Protein AF-A0A4Y7TTM7-F1 (afdb_monomer_lite)

pLDDT: mean 77.11, std 17.62, range [35.81, 95.44]

Secondary structure (DSSP, 8-state):
--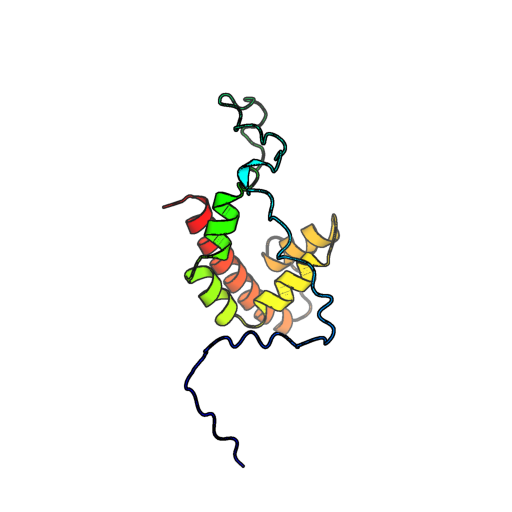---------------------------PPPGGG--PPP-PPPPSS--GGGGSSPPPPPHHHHHHHHT-HHHHHHHHH-TTHHHHHHHHHH--THHHHHHHHHHTT-SPP----HHHHHHHHHHHHHHHHHHHHHHHHHTT-

Foldseek 3Di:
DDDDDPDDDPDPPPPDDPPDDDDPDDDPPDDPPVVDPDPDDDDDDPDDDPVCPPPDDDADPVLVVLLVPDPQLVVLCVVDVCQVVLVVVLVVDDDPVSVVSVCQLLVVDPDDDDDPVVVVVSVVSNVSVVSNVVSSVCSRVPD

Radius of gyration: 23.9 Å; chains: 1; bounding box: 43×54×62 Å

Organism: Coprinellus micaceus (NCBI:txid71717)

Sequence (143 aa):
MSIALDRSRWKIRVCFTPSSLCHNSDPPVLRPLTSLKWPYVPEESAYPDPLKRDDPKVLQLRQYEAIASSPAIRRILSAHKNLPDLLTSIDGLRGRDREEALQKALGVTPEDVSDLRARKELDEDTKALRELAEAIESRREGR

Structure (mmCIF, N/CA/C/O backbone):
data_AF-A0A4Y7TTM7-F1
#
_entry.id   AF-A0A4Y7TTM7-F1
#
loop_
_atom_site.group_PDB
_atom_site.id
_atom_site.type_symbol
_atom_site.label_atom_id
_atom_site.label_alt_id
_atom_site.label_comp_id
_atom_site.label_asym_id
_atom_site.label_entity_id
_atom_site.label_seq_id
_atom_site.pdbx_PDB_ins_code
_atom_site.Cartn_x
_atom_site.Cartn_y
_atom_site.Cartn_z
_atom_site.occupancy
_atom_site.B_iso_or_equiv
_atom_site.auth_seq_id
_atom_site.auth_comp_id
_atom_site.auth_asym_id
_atom_site.auth_atom_id
_atom_site.pdbx_PDB_model_num
ATOM 1 N N . MET A 1 1 ? -18.022 -31.333 15.148 1.00 36.59 1 MET A N 1
ATOM 2 C CA . MET A 1 1 ? -17.166 -32.522 15.357 1.00 36.59 1 MET A CA 1
ATOM 3 C C . MET A 1 1 ? -17.109 -33.255 14.024 1.00 36.59 1 MET A C 1
ATOM 5 O O . MET A 1 1 ? -18.165 -33.639 13.562 1.00 36.59 1 MET A O 1
ATOM 9 N N . SER A 1 2 ? -16.028 -33.403 13.268 1.00 37.25 2 SER A N 1
ATOM 10 C CA . SER A 1 2 ? -14.618 -33.036 13.389 1.00 37.25 2 SER A CA 1
ATOM 11 C C . SER A 1 2 ? -14.071 -33.013 11.953 1.00 37.25 2 SER A C 1
ATOM 13 O O . SER A 1 2 ? -14.406 -33.899 11.173 1.00 37.25 2 SER A O 1
ATOM 15 N N . ILE A 1 3 ? -13.263 -32.016 11.589 1.00 36.75 3 ILE A N 1
ATOM 16 C CA . ILE A 1 3 ? -12.540 -31.998 10.309 1.00 36.75 3 ILE A CA 1
ATOM 17 C C . ILE A 1 3 ? -11.102 -32.393 10.627 1.00 36.75 3 ILE A C 1
ATOM 19 O O . ILE A 1 3 ? -10.411 -31.691 11.364 1.00 36.75 3 ILE A O 1
ATOM 23 N N . ALA A 1 4 ? -10.671 -33.540 10.110 1.00 39.94 4 ALA A N 1
ATOM 24 C CA . ALA A 1 4 ? -9.277 -33.945 10.146 1.00 39.94 4 ALA A CA 1
ATOM 25 C C . ALA A 1 4 ? -8.509 -33.131 9.094 1.00 39.94 4 ALA A C 1
ATOM 27 O O . ALA A 1 4 ? -8.747 -33.276 7.896 1.00 39.94 4 ALA A O 1
ATOM 28 N N . LEU A 1 5 ? -7.604 -32.256 9.541 1.00 39.25 5 LEU A N 1
ATOM 29 C CA . LEU A 1 5 ? -6.590 -31.671 8.668 1.00 39.25 5 LEU A CA 1
ATOM 30 C C . LEU A 1 5 ? -5.499 -32.720 8.439 1.00 39.25 5 LEU A C 1
ATOM 32 O O . LEU A 1 5 ? -4.641 -32.912 9.302 1.00 39.25 5 LEU A O 1
ATOM 36 N N . ASP A 1 6 ? -5.507 -33.359 7.271 1.00 42.78 6 ASP A N 1
ATOM 37 C CA . ASP A 1 6 ? -4.281 -33.954 6.746 1.00 42.78 6 ASP A CA 1
ATOM 38 C C . ASP A 1 6 ? -3.393 -32.835 6.191 1.00 42.78 6 ASP A C 1
ATOM 40 O O . ASP A 1 6 ? -3.805 -31.992 5.390 1.00 42.78 6 ASP A O 1
ATOM 44 N N . ARG A 1 7 ? -2.172 -32.793 6.713 1.00 53.56 7 ARG A N 1
ATOM 45 C CA . ARG A 1 7 ? -1.254 -31.655 6.681 1.00 53.56 7 ARG A CA 1
ATOM 46 C C . ARG A 1 7 ? -0.047 -31.927 5.792 1.00 53.56 7 ARG A C 1
ATOM 48 O O . ARG A 1 7 ? 1.041 -31.415 6.040 1.00 53.56 7 ARG A O 1
ATOM 55 N N . SER A 1 8 ? -0.235 -32.729 4.753 1.00 51.12 8 SER A N 1
ATOM 56 C CA . SER A 1 8 ? 0.863 -33.204 3.925 1.00 51.12 8 SER A CA 1
ATOM 57 C C . SER A 1 8 ? 0.574 -32.972 2.451 1.00 51.12 8 SER A C 1
ATOM 59 O O . SER A 1 8 ? -0.413 -33.467 1.920 1.00 51.12 8 SER A O 1
ATOM 61 N N . ARG A 1 9 ? 1.530 -32.306 1.785 1.00 51.09 9 ARG A N 1
ATOM 62 C CA . ARG A 1 9 ? 1.717 -32.234 0.323 1.00 51.09 9 ARG A CA 1
ATOM 63 C C . ARG A 1 9 ? 1.117 -30.999 -0.363 1.00 51.09 9 ARG A C 1
ATOM 65 O O . ARG A 1 9 ? 0.219 -31.086 -1.193 1.00 51.09 9 ARG A O 1
ATOM 72 N N . TRP A 1 10 ? 1.760 -29.849 -0.155 1.00 44.53 10 TRP A N 1
ATOM 73 C CA . TRP A 1 10 ? 1.741 -28.759 -1.136 1.00 44.53 10 TRP A CA 1
ATOM 74 C C . TRP A 1 10 ? 2.552 -29.165 -2.374 1.00 44.53 10 TRP A C 1
ATOM 76 O O . TRP A 1 10 ? 3.712 -28.803 -2.540 1.00 44.53 10 TRP A O 1
ATOM 86 N N . LYS A 1 11 ? 1.946 -29.968 -3.249 1.00 42.72 11 LYS A N 1
ATOM 87 C CA . LYS A 1 11 ? 2.323 -29.991 -4.663 1.00 42.72 11 LYS A CA 1
ATOM 88 C C . LYS A 1 11 ? 1.319 -29.106 -5.375 1.00 42.72 11 LYS A C 1
ATOM 90 O O . LYS A 1 11 ? 0.146 -29.456 -5.454 1.00 42.72 11 LYS A O 1
ATOM 95 N N . ILE A 1 12 ? 1.792 -27.972 -5.876 1.00 45.03 12 ILE A N 1
ATOM 96 C CA . ILE A 1 12 ? 1.053 -27.144 -6.824 1.00 45.03 12 ILE A CA 1
ATOM 97 C C . ILE A 1 12 ? 0.779 -28.036 -8.042 1.00 45.03 12 ILE A C 1
ATOM 99 O O . ILE A 1 12 ? 1.663 -28.275 -8.862 1.00 45.03 12 ILE A O 1
ATOM 103 N N . ARG A 1 13 ? -0.422 -28.617 -8.123 1.00 41.66 13 ARG A N 1
ATOM 104 C CA . ARG A 1 13 ? -0.940 -29.164 -9.376 1.00 41.66 13 ARG A CA 1
ATOM 105 C C . ARG A 1 13 ? -1.527 -27.991 -10.131 1.00 41.66 13 ARG A C 1
ATOM 107 O O . ARG A 1 13 ? -2.593 -27.496 -9.784 1.00 41.66 13 ARG A O 1
ATOM 114 N N . VAL A 1 14 ? -0.822 -27.564 -11.168 1.00 50.91 14 VAL A N 1
ATOM 115 C CA . VAL A 1 14 ? -1.436 -26.790 -12.240 1.00 50.91 14 VAL A CA 1
ATOM 116 C C . VAL A 1 14 ? -2.367 -27.754 -12.973 1.00 50.91 14 VAL A C 1
ATOM 118 O O . VAL A 1 14 ? -1.922 -28.591 -13.754 1.00 50.91 14 VAL A O 1
ATOM 121 N N . CYS A 1 15 ? -3.657 -27.708 -12.652 1.00 39.03 15 CYS A N 1
ATOM 122 C CA . CYS A 1 15 ? -4.684 -28.389 -13.428 1.00 39.03 15 CYS A CA 1
ATOM 123 C C . CYS A 1 15 ? -4.960 -27.531 -14.667 1.00 39.03 15 CYS A C 1
ATOM 125 O O . CYS A 1 15 ? -5.759 -26.602 -14.616 1.00 39.03 15 CYS A O 1
ATOM 127 N N . PHE A 1 16 ? -4.251 -27.809 -15.759 1.00 39.53 16 PHE A N 1
ATOM 128 C CA . PHE A 1 16 ? -4.571 -27.257 -17.071 1.00 39.53 16 PHE A CA 1
ATOM 129 C C . PHE A 1 16 ? -5.789 -28.014 -17.613 1.00 39.53 16 PHE A C 1
ATOM 131 O O . PHE A 1 16 ? -5.745 -29.235 -17.774 1.00 39.53 16 PHE A O 1
ATOM 138 N N . THR A 1 17 ? -6.903 -27.318 -17.822 1.00 50.81 17 THR A N 1
ATOM 139 C CA . THR A 1 17 ? -8.097 -27.895 -18.444 1.00 50.81 17 THR A CA 1
ATOM 140 C C . THR A 1 17 ? -7.795 -28.243 -19.907 1.00 50.81 17 THR A C 1
ATOM 142 O O . THR A 1 17 ? -7.257 -27.404 -20.631 1.00 50.81 17 THR A O 1
ATOM 145 N N . PRO A 1 18 ? -8.133 -29.452 -20.393 1.00 45.84 18 PRO A N 1
ATOM 146 C CA . PRO A 1 18 ? -8.015 -29.759 -21.806 1.00 45.84 18 PRO A CA 1
ATOM 147 C C . PRO A 1 18 ? -9.248 -29.193 -22.514 1.00 45.84 18 PRO A C 1
ATOM 149 O O . PRO A 1 18 ? -10.293 -29.838 -22.568 1.00 45.84 18 PRO A O 1
ATOM 152 N N . SER A 1 19 ? -9.143 -27.972 -23.042 1.00 45.66 19 SER A N 1
ATOM 153 C CA . SER A 1 19 ? -10.092 -27.522 -24.060 1.00 45.66 19 SER A CA 1
ATOM 154 C C . SER A 1 19 ? -9.740 -28.235 -25.363 1.00 45.66 19 SER A C 1
ATOM 156 O O . SER A 1 19 ? -8.731 -27.963 -26.010 1.00 45.66 19 SER A O 1
ATOM 158 N N . SER A 1 20 ? -10.560 -29.229 -25.668 1.00 52.59 20 SER A N 1
ATOM 159 C CA . SER A 1 20 ? -10.581 -30.034 -26.878 1.00 52.59 20 SER A CA 1
ATOM 160 C C . SER A 1 20 ? -10.718 -29.181 -28.142 1.00 52.59 20 SER A C 1
ATOM 162 O O . SER A 1 20 ? -11.752 -28.541 -28.319 1.00 52.59 20 SER A O 1
ATOM 164 N N . LEU A 1 21 ? -9.705 -29.225 -29.017 1.00 45.69 21 LEU A N 1
ATOM 165 C CA . LEU A 1 21 ? -9.788 -29.375 -30.484 1.00 45.69 21 LEU A CA 1
ATOM 166 C C . LEU A 1 21 ? -8.414 -29.068 -31.096 1.00 45.69 21 LEU A C 1
ATOM 168 O O . LEU A 1 21 ? -8.067 -27.928 -31.394 1.00 45.69 21 LEU A O 1
ATOM 172 N N . CYS A 1 22 ? -7.619 -30.119 -31.272 1.00 35.81 22 CYS A N 1
ATOM 173 C CA . CYS A 1 22 ? -6.347 -30.074 -31.975 1.00 35.81 22 CYS A CA 1
ATOM 174 C C . CYS A 1 22 ? -6.637 -30.060 -33.483 1.00 35.81 22 CYS A C 1
ATOM 176 O O . CYS A 1 22 ? -6.923 -31.099 -34.077 1.00 35.81 22 CYS A O 1
ATOM 178 N N . HIS A 1 23 ? -6.571 -28.888 -34.110 1.00 47.41 23 HIS A N 1
ATOM 179 C CA . HIS A 1 23 ? -6.219 -28.819 -35.524 1.00 47.41 23 HIS A CA 1
ATOM 180 C C . HIS A 1 23 ? -4.756 -29.277 -35.623 1.00 47.41 23 HIS A C 1
ATOM 182 O O . HIS A 1 23 ? -3.917 -28.771 -34.879 1.00 47.41 23 HIS A O 1
ATOM 188 N N . ASN A 1 24 ? -4.454 -30.267 -36.467 1.00 52.28 24 ASN A N 1
ATOM 189 C CA . ASN A 1 24 ? -3.076 -30.634 -36.797 1.00 52.28 24 ASN A CA 1
ATOM 190 C C . ASN A 1 24 ? -2.412 -29.445 -37.506 1.00 52.28 24 ASN A C 1
ATOM 192 O O . ASN A 1 24 ? -2.434 -29.350 -38.728 1.00 52.28 24 ASN A O 1
ATOM 196 N N . SER A 1 25 ? -1.855 -28.524 -36.732 1.00 56.22 25 SER A N 1
ATOM 197 C CA . SER A 1 25 ? -0.851 -27.573 -37.184 1.00 56.22 25 SER A CA 1
ATOM 198 C C . SER A 1 25 ? 0.432 -27.909 -36.444 1.00 56.22 25 SER A C 1
ATOM 200 O O . SER A 1 25 ? 0.405 -28.020 -35.215 1.00 56.22 25 SER A O 1
ATOM 202 N N . ASP A 1 26 ? 1.524 -28.082 -37.185 1.00 64.31 26 ASP A N 1
ATOM 203 C CA . ASP A 1 26 ? 2.883 -28.210 -36.655 1.00 64.31 26 ASP A CA 1
ATOM 204 C C . ASP A 1 26 ? 3.123 -27.238 -35.483 1.00 64.31 26 ASP A C 1
ATOM 206 O O . ASP A 1 26 ? 2.540 -26.144 -35.478 1.00 64.31 26 ASP A O 1
ATOM 210 N N . PRO A 1 27 ? 3.947 -27.601 -34.473 1.00 69.62 27 PRO A N 1
ATOM 211 C CA . PRO A 1 27 ? 4.180 -26.732 -33.327 1.00 69.62 27 PRO A CA 1
ATOM 212 C C . PRO A 1 27 ? 4.585 -25.346 -33.841 1.00 69.62 27 PRO A C 1
ATOM 214 O O . PRO A 1 27 ? 5.526 -25.259 -34.637 1.00 69.62 27 PRO A O 1
ATOM 217 N N . PRO A 1 28 ? 3.880 -24.266 -33.447 1.00 72.0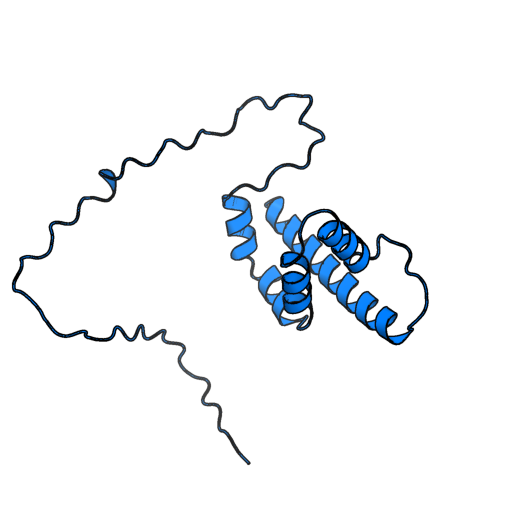6 28 PRO A N 1
ATOM 218 C CA . PRO A 1 28 ? 4.187 -22.941 -33.954 1.00 72.06 28 PRO A CA 1
ATOM 219 C C . PRO A 1 28 ? 5.656 -22.665 -33.659 1.00 72.06 28 PRO A C 1
ATOM 221 O O . PRO A 1 28 ? 6.082 -22.776 -32.508 1.00 72.06 28 PRO A O 1
ATOM 224 N N . VAL A 1 29 ? 6.434 -22.360 -34.702 1.00 78.50 29 VAL A N 1
ATOM 225 C CA . VAL A 1 29 ? 7.860 -22.048 -34.578 1.00 78.50 29 VAL A CA 1
ATOM 226 C C . VAL A 1 29 ? 7.976 -20.858 -33.631 1.00 78.50 29 VAL A C 1
ATOM 228 O O . VAL A 1 29 ? 7.692 -19.715 -33.995 1.00 78.50 29 VAL A O 1
ATOM 231 N N . LEU A 1 30 ? 8.315 -21.144 -32.374 1.00 79.81 30 LEU A N 1
ATOM 232 C CA . LEU A 1 30 ? 8.410 -20.128 -31.342 1.00 79.81 30 LEU A CA 1
ATOM 233 C C . LEU A 1 30 ? 9.560 -19.209 -31.720 1.00 79.81 30 LEU A C 1
ATOM 235 O O . LEU A 1 30 ? 10.687 -19.651 -31.951 1.00 79.81 30 LEU A O 1
ATOM 239 N N . ARG A 1 31 ? 9.272 -17.911 -31.794 1.00 80.38 31 ARG A N 1
ATOM 240 C CA . ARG A 1 31 ? 10.332 -16.935 -32.004 1.00 80.38 31 ARG A CA 1
ATOM 241 C C . ARG A 1 31 ? 11.299 -17.012 -30.822 1.00 80.38 31 ARG A C 1
ATOM 243 O O . ARG A 1 31 ? 10.839 -17.059 -29.677 1.00 80.38 31 ARG A O 1
ATOM 250 N N . PRO A 1 32 ? 12.618 -17.002 -31.068 1.00 84.44 32 PRO A N 1
ATOM 251 C CA . PRO A 1 32 ? 13.576 -16.973 -29.979 1.00 84.44 32 PRO A CA 1
ATOM 252 C C . PRO A 1 32 ? 13.333 -15.718 -29.135 1.00 84.44 32 PRO A C 1
ATOM 254 O O . PRO A 1 32 ? 12.994 -14.653 -29.668 1.00 84.44 32 PRO A O 1
ATOM 257 N N . LEU A 1 33 ? 13.523 -15.842 -27.817 1.00 71.50 33 LEU A N 1
ATOM 258 C CA . LEU A 1 33 ? 13.348 -14.743 -26.858 1.00 71.50 33 LEU A CA 1
ATOM 259 C C . LEU A 1 33 ? 14.210 -13.517 -27.210 1.00 71.50 33 LEU A C 1
ATOM 261 O O . LEU A 1 33 ? 13.860 -12.396 -26.865 1.00 71.50 33 LEU A O 1
ATOM 265 N N . THR A 1 34 ? 15.295 -13.717 -27.961 1.00 74.19 34 THR A N 1
ATOM 266 C CA . THR A 1 34 ? 16.182 -12.668 -28.484 1.00 74.19 34 THR A CA 1
ATOM 267 C C . THR A 1 34 ? 15.572 -11.826 -29.610 1.00 74.19 34 THR A C 1
ATOM 269 O O . THR A 1 34 ? 16.089 -10.752 -29.899 1.00 74.19 34 THR A O 1
ATOM 272 N N . SER A 1 35 ? 14.479 -12.264 -30.250 1.00 78.25 35 SER A N 1
ATOM 273 C CA . SER A 1 35 ? 13.775 -11.456 -31.265 1.00 78.25 35 SER A CA 1
ATOM 274 C C . SER A 1 35 ? 12.839 -10.402 -30.663 1.00 78.25 35 SER A C 1
ATOM 276 O O . SER A 1 35 ? 12.300 -9.561 -31.388 1.00 78.25 35 SER A O 1
ATOM 278 N N . LEU A 1 36 ? 12.628 -10.436 -29.343 1.00 78.00 36 LEU A N 1
ATOM 279 C CA . LEU A 1 36 ? 11.893 -9.396 -28.637 1.00 78.00 36 LEU A CA 1
ATOM 280 C C . LEU A 1 36 ? 12.755 -8.131 -28.601 1.00 78.00 36 LEU A C 1
ATOM 282 O O . LEU A 1 36 ? 13.726 -8.040 -27.852 1.00 78.00 36 LEU A O 1
ATOM 286 N N . LYS A 1 37 ? 12.381 -7.141 -29.419 1.00 75.69 37 LYS A N 1
ATOM 287 C CA . LYS A 1 37 ? 12.860 -5.761 -29.291 1.00 75.69 37 LYS A CA 1
ATOM 288 C C . LYS A 1 37 ? 12.266 -5.168 -28.020 1.00 75.69 37 LYS A C 1
ATOM 290 O O . LYS A 1 37 ? 11.213 -4.535 -28.058 1.00 75.69 37 LYS A O 1
ATOM 295 N N . TRP A 1 38 ? 12.923 -5.412 -26.895 1.00 78.38 38 TRP A N 1
ATOM 296 C CA . TRP A 1 38 ? 12.613 -4.687 -25.676 1.00 78.38 38 TRP A CA 1
ATOM 297 C C . TRP A 1 38 ? 13.017 -3.223 -25.869 1.00 78.38 38 TRP A C 1
ATOM 299 O O . TRP A 1 38 ? 14.102 -2.963 -26.400 1.00 78.38 38 TRP A O 1
ATOM 309 N N . PRO A 1 39 ? 12.154 -2.261 -25.503 1.00 81.38 39 PRO A N 1
ATOM 310 C CA . PRO A 1 39 ? 12.558 -0.867 -25.482 1.00 81.38 39 PRO A CA 1
ATOM 311 C C . PRO A 1 39 ? 13.762 -0.735 -24.550 1.00 81.38 39 PRO A C 1
ATOM 313 O O . PRO A 1 39 ? 13.793 -1.331 -23.473 1.00 81.38 39 PRO A O 1
ATOM 316 N N . TYR A 1 40 ? 14.767 0.014 -24.996 1.00 78.38 40 TYR A N 1
ATOM 317 C CA . TYR A 1 40 ? 15.935 0.309 -24.183 1.00 78.38 40 TYR A CA 1
ATOM 318 C C . TYR A 1 40 ? 15.481 0.955 -22.870 1.00 78.38 40 TYR A C 1
ATOM 320 O O . TYR A 1 40 ? 14.796 1.978 -22.888 1.00 78.38 40 TYR A O 1
ATOM 328 N N . VAL A 1 41 ? 15.846 0.336 -21.749 1.00 75.50 41 VAL A N 1
ATOM 329 C CA . VAL A 1 41 ? 15.660 0.911 -20.418 1.00 75.50 41 VAL A CA 1
ATOM 330 C C . VAL A 1 41 ? 16.934 1.695 -20.116 1.00 75.50 41 VAL A C 1
ATOM 332 O O . VAL A 1 41 ? 17.993 1.072 -20.034 1.00 75.50 41 VAL A O 1
ATOM 335 N N . PRO A 1 42 ? 16.872 3.033 -20.000 1.00 78.56 42 PRO A N 1
ATOM 336 C CA . PRO A 1 42 ? 18.048 3.830 -19.697 1.00 78.56 42 PRO A CA 1
ATOM 337 C C . PRO A 1 42 ? 18.699 3.382 -18.394 1.00 78.56 42 PRO A C 1
ATOM 339 O O . PRO A 1 42 ? 18.021 3.192 -17.383 1.00 78.56 42 PRO A O 1
ATOM 342 N N . GLU A 1 43 ? 20.020 3.241 -18.427 1.00 72.12 43 GLU A N 1
ATOM 343 C CA . GLU A 1 43 ? 20.816 3.125 -17.212 1.00 72.12 43 GLU A CA 1
ATOM 344 C C . GLU A 1 43 ? 20.714 4.426 -16.400 1.00 72.12 43 GLU A C 1
ATOM 346 O O . GLU A 1 43 ? 20.536 5.516 -16.956 1.00 72.12 43 GLU A O 1
ATOM 351 N N . GLU A 1 44 ? 20.779 4.317 -15.073 1.00 70.88 44 GLU A N 1
ATOM 352 C CA . GLU A 1 44 ? 20.655 5.475 -14.184 1.00 70.88 44 GLU A CA 1
ATOM 353 C C . GLU A 1 44 ? 21.772 6.494 -14.448 1.00 70.88 44 GLU A C 1
ATOM 355 O O . GLU A 1 44 ? 22.931 6.136 -14.660 1.00 70.88 44 GLU A O 1
ATOM 360 N N . SER A 1 45 ? 21.435 7.787 -14.429 1.00 65.81 45 SER A N 1
ATOM 361 C CA . SER A 1 45 ? 22.406 8.854 -14.671 1.00 65.81 45 SER A CA 1
ATOM 362 C C . SER A 1 45 ? 23.522 8.815 -13.625 1.00 65.81 45 SER A C 1
ATOM 364 O O . SER A 1 45 ? 23.258 8.988 -12.435 1.00 65.81 45 SER A O 1
ATOM 366 N N . ALA A 1 46 ? 24.771 8.674 -14.072 1.00 73.62 46 ALA A N 1
ATOM 367 C CA . ALA A 1 46 ? 25.944 8.644 -13.194 1.00 73.62 46 ALA A CA 1
ATOM 368 C C . ALA A 1 46 ? 26.152 9.946 -12.389 1.00 73.62 46 ALA A C 1
ATOM 370 O O . ALA A 1 46 ? 26.830 9.936 -11.366 1.00 73.62 46 ALA A O 1
ATOM 371 N N . TYR A 1 47 ? 25.552 11.055 -12.836 1.00 75.81 47 TYR A N 1
ATOM 372 C CA . TYR A 1 47 ? 25.547 12.340 -12.142 1.00 75.81 47 TYR A CA 1
ATOM 373 C C . TYR A 1 47 ? 24.107 12.785 -11.864 1.00 75.81 47 TYR A C 1
ATOM 375 O O . TYR A 1 47 ? 23.452 13.312 -12.766 1.00 75.81 47 TYR A O 1
ATOM 383 N N . PRO A 1 48 ? 23.589 12.567 -10.643 1.00 75.31 48 PRO A N 1
ATOM 384 C CA . PRO A 1 48 ? 22.309 13.131 -10.249 1.00 75.31 48 PRO A CA 1
ATOM 385 C C . PRO A 1 48 ? 22.425 14.653 -10.099 1.00 75.31 48 PRO A C 1
ATOM 387 O O . PRO A 1 48 ? 23.442 15.178 -9.644 1.00 75.31 48 PRO A O 1
ATOM 390 N N . ASP A 1 49 ? 21.359 15.351 -10.477 1.00 80.19 49 ASP A N 1
ATOM 391 C CA . ASP A 1 49 ? 21.206 16.795 -10.296 1.00 80.19 49 ASP A CA 1
ATOM 392 C C . ASP A 1 49 ? 21.341 17.158 -8.800 1.00 80.19 49 ASP A C 1
ATOM 394 O O . ASP A 1 49 ? 20.623 16.576 -7.978 1.00 80.19 49 ASP A O 1
ATOM 398 N N . PRO A 1 50 ? 22.244 18.082 -8.410 1.00 81.69 50 PRO A N 1
ATOM 399 C CA . PRO A 1 50 ? 22.467 18.429 -7.008 1.00 81.69 50 PRO A CA 1
ATOM 400 C C . PRO A 1 50 ? 21.214 18.958 -6.303 1.00 81.69 50 PRO A C 1
ATOM 402 O O . PRO A 1 50 ? 21.118 18.797 -5.090 1.00 81.69 50 PRO A O 1
ATOM 405 N N . LEU A 1 51 ? 20.260 19.543 -7.036 1.00 80.50 51 LEU A N 1
ATOM 406 C CA . LEU A 1 51 ? 19.009 20.040 -6.461 1.00 80.50 51 LEU A CA 1
ATOM 407 C C . LEU A 1 51 ? 18.051 18.905 -6.064 1.00 80.50 51 LEU A C 1
ATOM 409 O O . LEU A 1 51 ? 17.250 19.066 -5.153 1.00 80.50 51 LEU A O 1
ATOM 413 N N . LYS A 1 52 ? 18.171 17.734 -6.699 1.00 77.19 52 LYS A N 1
ATOM 414 C CA . LYS A 1 52 ? 17.321 16.557 -6.447 1.00 77.19 52 LYS A CA 1
ATOM 415 C C . LYS A 1 52 ? 17.857 15.650 -5.341 1.00 77.19 52 LYS A C 1
ATOM 417 O O . LYS A 1 52 ? 17.411 14.516 -5.195 1.00 77.19 52 LYS A O 1
ATOM 422 N N . ARG A 1 53 ? 18.866 16.110 -4.598 1.00 76.50 53 ARG A N 1
ATOM 423 C CA . ARG A 1 53 ? 19.471 15.350 -3.496 1.00 76.50 53 ARG A CA 1
ATOM 424 C C . ARG A 1 53 ? 18.538 15.203 -2.301 1.00 76.50 53 ARG A C 1
ATOM 426 O O . ARG A 1 53 ? 18.595 14.170 -1.643 1.00 76.50 53 ARG A O 1
ATOM 433 N N . ASP A 1 54 ? 17.715 16.217 -2.050 1.00 77.19 54 ASP A N 1
ATOM 434 C CA . ASP A 1 54 ? 16.813 16.261 -0.896 1.00 77.19 54 ASP A CA 1
ATOM 435 C C . ASP A 1 54 ? 15.447 15.612 -1.186 1.00 77.19 54 ASP A C 1
ATOM 437 O O . ASP A 1 54 ? 14.675 15.351 -0.263 1.00 77.19 54 ASP A O 1
ATOM 441 N N . ASP A 1 55 ? 15.152 15.310 -2.456 1.00 81.75 55 ASP A N 1
ATOM 442 C CA . ASP A 1 55 ? 13.930 14.612 -2.843 1.00 81.75 55 ASP A CA 1
ATOM 443 C C . ASP A 1 55 ? 13.973 13.141 -2.385 1.00 81.75 55 ASP A C 1
ATOM 445 O O . ASP A 1 55 ? 15.015 12.478 -2.478 1.00 81.75 55 ASP A O 1
ATOM 449 N N . PRO A 1 56 ? 12.841 12.567 -1.940 1.00 80.31 56 PRO A N 1
ATOM 450 C CA . PRO A 1 56 ? 12.781 11.152 -1.604 1.00 80.31 56 PRO A CA 1
ATOM 451 C C . PRO A 1 56 ? 13.134 10.298 -2.831 1.00 80.31 56 PRO A C 1
ATOM 453 O O . PRO A 1 56 ? 12.478 10.362 -3.875 1.00 80.31 56 PRO A O 1
ATOM 456 N N . LYS A 1 57 ? 14.178 9.470 -2.707 1.00 81.69 57 LYS A N 1
ATOM 457 C CA . LYS A 1 57 ? 14.648 8.614 -3.803 1.00 81.69 57 LYS A CA 1
ATOM 458 C C . LYS A 1 57 ? 13.579 7.583 -4.178 1.00 81.69 57 LYS A C 1
ATOM 460 O O . LYS A 1 57 ? 13.111 6.823 -3.331 1.00 81.69 57 LYS A O 1
ATOM 465 N N . VAL A 1 58 ? 13.250 7.514 -5.468 1.00 85.44 58 VAL A N 1
ATOM 466 C CA . VAL A 1 58 ? 12.332 6.502 -6.008 1.00 85.44 58 VAL A CA 1
ATOM 467 C C . VAL A 1 58 ? 12.926 5.104 -5.817 1.00 85.44 58 VAL A C 1
ATOM 469 O O . VAL A 1 58 ? 14.117 4.884 -6.053 1.00 85.44 58 VAL A O 1
ATOM 472 N N . LEU A 1 59 ? 12.093 4.152 -5.393 1.00 86.00 59 LEU A N 1
ATOM 473 C CA . LEU A 1 59 ? 12.494 2.759 -5.219 1.00 86.00 59 LEU A CA 1
ATOM 474 C C . LEU A 1 59 ? 12.837 2.113 -6.570 1.00 86.00 59 LEU A C 1
ATOM 476 O O . LEU A 1 59 ? 12.071 2.183 -7.531 1.00 8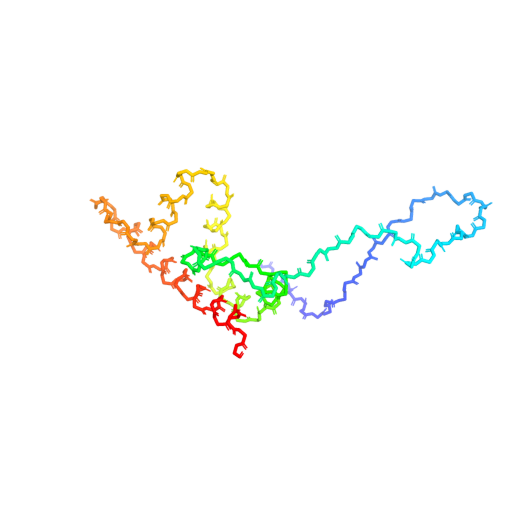6.00 59 LEU A O 1
ATOM 480 N N . GLN A 1 60 ? 13.985 1.443 -6.629 1.00 87.25 60 GLN A N 1
ATOM 481 C CA . GLN A 1 60 ? 14.421 0.670 -7.790 1.00 87.25 60 GLN A CA 1
ATOM 482 C C . GLN A 1 60 ? 13.709 -0.688 -7.846 1.00 87.25 60 GLN A C 1
ATOM 484 O O . GLN A 1 60 ? 13.352 -1.264 -6.818 1.00 87.25 60 GLN A O 1
ATOM 489 N N . LEU A 1 61 ? 13.590 -1.275 -9.043 1.00 87.69 61 LEU A N 1
ATOM 490 C CA . LEU A 1 61 ? 12.960 -2.591 -9.234 1.00 87.69 61 LEU A CA 1
ATOM 491 C C . LEU A 1 61 ? 13.601 -3.683 -8.360 1.00 87.69 61 LEU A C 1
ATOM 493 O O . LEU A 1 61 ? 12.896 -4.445 -7.705 1.00 87.69 61 LEU A O 1
ATOM 497 N N . ARG A 1 62 ? 14.936 -3.691 -8.254 1.00 87.94 62 ARG A N 1
ATOM 498 C CA . ARG A 1 62 ? 15.669 -4.624 -7.379 1.00 87.94 62 ARG A CA 1
ATOM 499 C C . ARG A 1 62 ? 15.277 -4.483 -5.906 1.00 87.94 62 ARG A C 1
ATOM 501 O O . ARG A 1 62 ? 15.233 -5.475 -5.186 1.00 87.94 62 ARG A O 1
ATOM 508 N N . GLN A 1 63 ? 14.982 -3.263 -5.453 1.00 89.56 63 GLN A N 1
ATOM 509 C CA . GLN A 1 63 ? 14.545 -3.007 -4.079 1.00 89.56 63 GLN A CA 1
ATOM 510 C C . GLN A 1 63 ? 13.117 -3.517 -3.861 1.00 89.56 63 GLN A C 1
ATOM 512 O O . GLN A 1 63 ? 12.853 -4.153 -2.844 1.00 89.56 63 GLN A O 1
ATOM 517 N N . TYR A 1 64 ? 12.217 -3.338 -4.833 1.00 91.69 64 TYR A N 1
ATOM 518 C CA . TYR A 1 64 ? 10.881 -3.940 -4.782 1.00 91.69 64 TYR A CA 1
ATOM 519 C C . TYR A 1 64 ? 10.933 -5.469 -4.714 1.00 91.69 64 TYR A C 1
ATOM 521 O O . TYR A 1 64 ? 10.253 -6.064 -3.879 1.00 91.69 64 TYR A O 1
ATOM 529 N N . GLU A 1 65 ? 11.767 -6.111 -5.536 1.00 91.62 65 GLU A N 1
ATOM 530 C CA . GLU A 1 65 ? 11.971 -7.565 -5.491 1.00 91.62 65 GLU A CA 1
ATOM 531 C C . GLU A 1 65 ? 12.499 -8.010 -4.126 1.00 91.62 65 GLU A C 1
ATOM 533 O O . GLU A 1 65 ? 11.979 -8.950 -3.522 1.00 91.62 65 GLU A O 1
ATOM 538 N N . ALA A 1 66 ? 13.495 -7.288 -3.611 1.00 90.88 66 ALA A N 1
ATOM 539 C CA . ALA A 1 66 ? 14.096 -7.537 -2.314 1.00 90.88 66 ALA A CA 1
ATOM 540 C C . ALA A 1 66 ? 13.062 -7.453 -1.177 1.00 90.88 66 ALA A C 1
ATOM 542 O O . ALA A 1 66 ? 13.084 -8.299 -0.278 1.00 90.88 66 ALA A O 1
ATOM 543 N N . ILE A 1 67 ? 12.161 -6.470 -1.225 1.00 91.88 67 ILE A N 1
ATOM 544 C CA . ILE A 1 67 ? 11.050 -6.293 -0.282 1.00 91.88 67 ILE A CA 1
ATOM 545 C C . ILE A 1 67 ? 10.036 -7.440 -0.433 1.00 91.88 67 ILE A C 1
ATOM 547 O O . ILE A 1 67 ? 9.714 -8.111 0.549 1.00 91.88 67 ILE A O 1
ATOM 551 N N . ALA A 1 68 ? 9.594 -7.749 -1.655 1.00 90.69 68 ALA A N 1
ATOM 552 C CA . ALA A 1 68 ? 8.600 -8.793 -1.929 1.00 90.69 68 ALA A CA 1
ATOM 553 C C . ALA A 1 68 ? 9.077 -10.216 -1.559 1.00 90.69 68 ALA A C 1
ATOM 555 O O . ALA A 1 68 ? 8.278 -11.096 -1.198 1.00 90.69 68 ALA A O 1
ATOM 556 N N . SER A 1 69 ? 10.387 -10.463 -1.627 1.00 93.19 69 SER A N 1
ATOM 557 C CA . SER A 1 69 ? 11.002 -11.743 -1.266 1.00 93.19 69 SER A CA 1
ATOM 558 C C . SER A 1 69 ? 11.401 -11.843 0.212 1.00 93.19 69 SER A C 1
ATOM 560 O O . SER A 1 69 ? 11.896 -12.890 0.627 1.00 93.19 69 SER A O 1
ATOM 562 N N . SER A 1 70 ? 11.231 -10.786 1.014 1.00 95.00 70 SER A N 1
ATOM 563 C CA . SER A 1 70 ? 11.729 -10.752 2.392 1.00 95.00 70 SER A CA 1
ATOM 564 C C . SER A 1 70 ? 10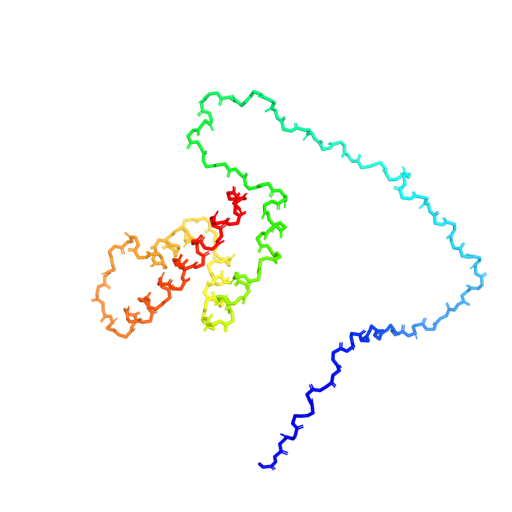.933 -11.683 3.324 1.00 95.00 70 SER A C 1
ATOM 566 O O . SER A 1 70 ? 9.719 -11.509 3.486 1.00 95.00 70 SER A O 1
ATOM 568 N N . PRO A 1 71 ? 11.582 -12.655 3.999 1.00 94.31 71 PRO A N 1
ATOM 569 C CA . PRO A 1 71 ? 10.906 -13.523 4.959 1.00 94.31 71 PRO A CA 1
ATOM 570 C C . PRO A 1 71 ? 10.490 -12.775 6.232 1.00 94.31 71 PRO A C 1
ATOM 572 O O . PRO A 1 71 ? 9.498 -13.154 6.847 1.00 94.31 71 PRO A O 1
ATOM 575 N N . ALA A 1 72 ? 11.213 -11.719 6.622 1.00 93.62 72 ALA A N 1
ATOM 576 C CA . ALA A 1 72 ? 10.871 -10.903 7.788 1.00 93.62 72 ALA A CA 1
ATOM 577 C C . ALA A 1 72 ? 9.532 -10.185 7.577 1.00 93.62 72 ALA A C 1
ATOM 579 O O . ALA A 1 72 ? 8.629 -10.307 8.399 1.00 93.62 72 ALA A O 1
ATOM 580 N N . ILE A 1 73 ? 9.360 -9.555 6.413 1.00 94.12 73 ILE A N 1
ATOM 581 C CA . ILE A 1 73 ? 8.125 -8.850 6.049 1.00 94.12 73 ILE A CA 1
ATOM 582 C C . ILE A 1 73 ? 6.939 -9.822 6.014 1.00 94.12 73 ILE A C 1
ATOM 584 O O . ILE A 1 73 ? 5.891 -9.549 6.593 1.00 94.12 73 ILE A O 1
ATOM 588 N N . ARG A 1 74 ? 7.114 -11.012 5.420 1.00 94.00 74 ARG A N 1
ATOM 589 C CA . ARG A 1 74 ? 6.064 -12.048 5.405 1.00 94.00 74 ARG A CA 1
ATOM 590 C C . ARG A 1 74 ? 5.664 -12.512 6.808 1.00 94.00 74 ARG A C 1
ATOM 592 O O . ARG A 1 74 ? 4.491 -12.797 7.029 1.00 94.00 74 ARG A O 1
ATOM 599 N N . ARG A 1 75 ? 6.613 -12.587 7.750 1.00 94.69 75 ARG A N 1
ATOM 600 C CA . ARG A 1 75 ? 6.331 -12.940 9.152 1.00 94.69 75 ARG A CA 1
ATOM 601 C C . ARG A 1 75 ? 5.515 -11.856 9.847 1.00 94.69 75 ARG A C 1
ATOM 603 O O . ARG A 1 75 ? 4.504 -12.197 10.451 1.00 94.69 75 ARG A O 1
ATOM 610 N N . ILE A 1 76 ? 5.900 -10.589 9.702 1.00 94.38 76 ILE A N 1
ATOM 611 C CA . ILE A 1 76 ? 5.190 -9.439 10.289 1.00 94.38 76 ILE A CA 1
ATOM 612 C C . ILE A 1 76 ? 3.737 -9.404 9.796 1.00 94.38 76 ILE A C 1
ATOM 614 O O . ILE A 1 76 ? 2.812 -9.378 10.603 1.00 94.38 76 ILE A O 1
ATOM 618 N N . LEU A 1 77 ? 3.522 -9.537 8.481 1.00 92.94 77 LEU A N 1
ATOM 619 C CA . LEU A 1 77 ? 2.175 -9.586 7.892 1.00 92.94 77 LEU A CA 1
ATOM 620 C C . LEU A 1 77 ? 1.341 -10.781 8.384 1.00 92.94 77 LEU A C 1
ATOM 622 O O . LEU A 1 77 ? 0.121 -10.696 8.450 1.00 92.94 77 LEU A O 1
ATOM 626 N N . SER A 1 78 ? 1.981 -11.905 8.723 1.00 93.38 78 SER A N 1
ATOM 627 C CA . SER A 1 78 ? 1.282 -13.069 9.286 1.00 93.38 78 SER A CA 1
ATOM 628 C C . SER A 1 78 ? 0.995 -12.951 10.788 1.00 93.38 78 SER A C 1
ATOM 630 O O . SER A 1 78 ? 0.052 -13.577 11.273 1.00 93.38 78 SER A O 1
ATOM 632 N N . ALA A 1 79 ? 1.803 -12.176 11.518 1.00 93.75 79 ALA A N 1
ATOM 633 C CA . ALA A 1 79 ? 1.643 -11.936 12.949 1.00 93.75 79 ALA A CA 1
ATOM 634 C C . ALA A 1 79 ? 0.513 -10.932 13.219 1.00 93.75 79 ALA A C 1
ATOM 636 O O . ALA A 1 79 ? -0.315 -11.159 14.101 1.00 93.75 79 ALA A O 1
ATOM 637 N N . HIS A 1 80 ? 0.436 -9.878 12.406 1.00 93.50 80 HIS A N 1
ATOM 638 C CA . HIS A 1 80 ? -0.537 -8.796 12.543 1.00 93.50 80 HIS A CA 1
ATOM 639 C C . HIS A 1 80 ? -1.660 -8.949 11.514 1.00 93.50 80 HIS A C 1
ATOM 641 O O . HIS A 1 80 ? -1.546 -8.487 10.383 1.00 93.50 80 HIS A O 1
ATOM 647 N N . LYS A 1 81 ? -2.762 -9.612 11.887 1.00 90.69 81 LYS A N 1
ATOM 648 C CA . LYS A 1 81 ? -3.858 -9.939 10.949 1.00 90.69 81 LYS A CA 1
ATOM 649 C C . LYS A 1 81 ? -4.615 -8.727 10.402 1.00 90.69 81 LYS A C 1
ATOM 651 O O . LYS A 1 81 ? -5.127 -8.813 9.295 1.00 90.69 81 LYS A O 1
ATOM 656 N N . ASN A 1 82 ? -4.674 -7.634 11.159 1.00 90.38 82 ASN A N 1
ATOM 657 C CA . ASN A 1 82 ? -5.383 -6.412 10.763 1.00 90.38 82 ASN A CA 1
ATOM 658 C C . ASN A 1 82 ? -4.556 -5.556 9.790 1.00 90.38 82 ASN A C 1
ATOM 660 O O . ASN A 1 82 ? -5.100 -4.760 9.030 1.00 90.38 82 ASN A O 1
ATOM 664 N N . LEU A 1 83 ? -3.233 -5.745 9.785 1.00 91.62 83 LEU A N 1
ATOM 665 C CA . LEU A 1 83 ? -2.295 -4.924 9.028 1.00 91.62 83 LEU A CA 1
ATOM 666 C C . LEU A 1 83 ? -2.504 -5.021 7.500 1.00 91.62 83 LEU A C 1
ATOM 668 O O . LEU A 1 83 ? -2.524 -3.973 6.856 1.00 91.62 83 LEU A O 1
ATOM 672 N N . PRO A 1 84 ? -2.708 -6.206 6.881 1.00 93.75 84 PRO A N 1
ATOM 673 C CA . PRO A 1 84 ? -3.033 -6.298 5.456 1.00 93.75 84 PRO A CA 1
ATOM 674 C C . PRO A 1 84 ? -4.325 -5.570 5.066 1.00 93.75 84 PRO A C 1
ATOM 676 O O . PRO A 1 84 ? -4.354 -4.901 4.031 1.00 93.75 84 PRO A O 1
ATOM 679 N N . ASP A 1 85 ? -5.371 -5.667 5.887 1.00 93.12 85 ASP A N 1
ATOM 680 C CA . ASP A 1 85 ? -6.660 -5.017 5.623 1.00 93.12 85 ASP A CA 1
ATOM 681 C C . ASP A 1 85 ? -6.524 -3.493 5.730 1.00 93.12 85 ASP A C 1
ATOM 683 O O . ASP A 1 85 ? -6.986 -2.759 4.851 1.00 93.12 85 ASP A O 1
ATOM 687 N N . LEU A 1 86 ? -5.792 -3.016 6.742 1.00 92.69 86 LEU A N 1
ATOM 688 C CA . LEU A 1 86 ? -5.454 -1.605 6.907 1.00 92.69 86 LEU A CA 1
ATOM 689 C C . LEU A 1 86 ? -4.671 -1.080 5.697 1.00 92.69 86 LEU A C 1
ATOM 691 O O . LEU A 1 86 ? -5.072 -0.085 5.092 1.00 92.69 86 LEU A O 1
ATOM 695 N N . LEU A 1 87 ? -3.605 -1.768 5.281 1.00 93.06 87 LEU A N 1
ATOM 696 C CA . LEU A 1 87 ? -2.808 -1.368 4.117 1.00 93.06 87 LEU A CA 1
ATOM 697 C C . LEU A 1 87 ? -3.647 -1.341 2.834 1.00 93.06 87 LEU A C 1
ATOM 699 O O . LEU A 1 87 ? -3.505 -0.418 2.037 1.00 93.06 87 LEU A O 1
ATOM 703 N N . THR A 1 88 ? -4.555 -2.305 2.662 1.00 94.62 88 THR A N 1
ATOM 704 C CA . THR A 1 88 ? -5.469 -2.359 1.512 1.00 94.62 88 THR A CA 1
ATOM 705 C C . THR A 1 88 ? -6.457 -1.192 1.524 1.00 94.62 88 THR A C 1
ATOM 707 O O . THR A 1 88 ? -6.714 -0.595 0.481 1.00 94.62 88 THR A O 1
ATOM 710 N N . SER A 1 89 ? -6.986 -0.820 2.694 1.00 94.19 89 SER A N 1
ATOM 711 C CA . SER A 1 89 ? -7.898 0.323 2.812 1.00 94.19 89 SER A CA 1
ATOM 712 C C . SER A 1 89 ? -7.207 1.650 2.488 1.00 94.19 89 SER A C 1
ATOM 714 O O . SER A 1 89 ? -7.758 2.453 1.738 1.00 94.19 89 SER A O 1
ATOM 716 N N . ILE A 1 90 ? -5.968 1.845 2.954 1.00 94.19 90 ILE A N 1
ATOM 717 C CA . ILE A 1 90 ? -5.152 3.021 2.626 1.00 94.19 90 ILE A CA 1
ATOM 718 C C . ILE A 1 90 ? -4.784 3.035 1.139 1.00 94.19 90 ILE A C 1
ATOM 720 O O . ILE A 1 90 ? -4.830 4.089 0.504 1.00 94.19 90 ILE A O 1
ATOM 724 N N . ASP A 1 91 ? -4.446 1.881 0.558 1.00 94.00 91 ASP A N 1
ATOM 725 C CA . ASP A 1 91 ? -4.134 1.772 -0.871 1.00 94.00 91 ASP A CA 1
ATOM 726 C C . ASP A 1 91 ? -5.363 1.981 -1.769 1.00 94.00 91 ASP A C 1
ATOM 728 O O . ASP A 1 91 ? -5.220 2.279 -2.952 1.00 94.00 91 ASP A O 1
ATOM 732 N N . GLY A 1 92 ? -6.578 1.906 -1.223 1.00 95.44 92 GLY A N 1
ATOM 733 C CA . GLY A 1 92 ? -7.802 2.325 -1.907 1.00 95.44 92 GLY A CA 1
ATOM 734 C C . GLY A 1 92 ? -7.953 3.848 -2.029 1.00 95.44 92 GLY A C 1
ATOM 735 O O . GLY A 1 92 ? -8.647 4.326 -2.927 1.00 95.44 92 GLY A O 1
ATOM 736 N N . LEU A 1 93 ? -7.285 4.621 -1.167 1.00 94.88 93 LEU A N 1
ATOM 737 C CA . LEU A 1 93 ? -7.388 6.081 -1.122 1.00 94.88 93 LEU A CA 1
ATOM 738 C C . LEU A 1 93 ? -6.449 6.751 -2.134 1.00 94.88 93 LEU A C 1
ATOM 740 O O . LEU A 1 93 ? -5.438 6.192 -2.573 1.00 94.88 93 LEU A O 1
ATOM 744 N N . ARG A 1 94 ? -6.770 7.985 -2.531 1.00 93.56 94 ARG A N 1
ATOM 745 C CA . ARG A 1 94 ? -5.984 8.775 -3.493 1.00 93.56 94 ARG A CA 1
ATOM 746 C C . ARG A 1 94 ? -5.805 10.202 -2.984 1.00 93.56 94 ARG A C 1
ATOM 748 O O . ARG A 1 94 ? -6.647 10.713 -2.259 1.00 93.56 94 ARG A O 1
ATOM 755 N N . GLY A 1 95 ? -4.713 10.846 -3.396 1.00 93.06 95 GLY A N 1
ATOM 756 C CA . GLY A 1 95 ? -4.426 12.238 -3.045 1.00 93.06 95 GLY A CA 1
ATOM 757 C C . GLY A 1 95 ? -4.338 12.466 -1.534 1.00 93.06 95 GLY A C 1
ATOM 758 O O . GLY A 1 95 ? -3.760 11.656 -0.811 1.00 93.06 95 GLY A O 1
ATOM 759 N N . ARG A 1 96 ? -4.936 13.568 -1.076 1.00 92.25 96 ARG A N 1
ATOM 760 C CA . ARG A 1 96 ? -4.860 14.047 0.308 1.00 92.25 96 ARG A CA 1
ATOM 761 C C . ARG A 1 96 ? -5.426 13.060 1.332 1.00 92.25 96 ARG A C 1
ATOM 763 O O . ARG A 1 96 ? -4.814 12.863 2.374 1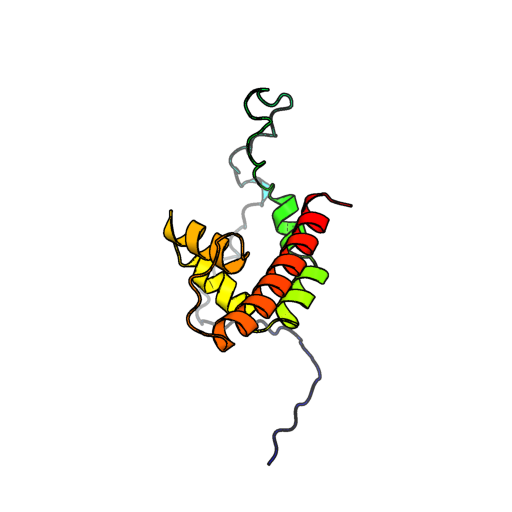.00 92.25 96 ARG A O 1
ATOM 770 N N . ASP A 1 97 ? -6.521 12.376 1.010 1.00 91.38 97 ASP A N 1
ATOM 771 C CA . ASP A 1 97 ? -7.156 11.416 1.924 1.00 91.38 97 ASP A CA 1
ATOM 772 C C . ASP A 1 97 ? -6.209 10.263 2.278 1.00 91.38 97 ASP A C 1
ATOM 774 O O . ASP A 1 97 ? -6.178 9.780 3.410 1.00 91.38 97 ASP A O 1
ATOM 778 N N . ARG A 1 98 ? -5.383 9.843 1.311 1.00 94.31 98 ARG A N 1
ATOM 779 C CA . ARG A 1 98 ? -4.358 8.820 1.534 1.00 94.31 98 ARG A CA 1
ATOM 780 C C . ARG A 1 98 ? -3.284 9.314 2.497 1.00 94.31 98 ARG A C 1
ATOM 782 O O . ARG A 1 98 ? -2.839 8.555 3.352 1.00 94.31 98 ARG A O 1
ATOM 789 N N . GLU A 1 99 ? -2.844 10.557 2.342 1.00 91.44 99 GLU A N 1
ATOM 790 C CA . GLU A 1 99 ? -1.826 11.163 3.204 1.00 91.44 99 GLU A CA 1
ATOM 791 C C . GLU A 1 99 ? -2.342 11.331 4.635 1.00 91.44 99 GLU A C 1
ATOM 793 O O . GLU A 1 99 ? -1.645 10.963 5.577 1.00 91.44 99 GLU A O 1
ATOM 798 N N . GLU A 1 100 ? -3.581 11.794 4.801 1.00 91.12 100 GLU A N 1
ATOM 799 C CA . GLU A 1 100 ? -4.224 11.938 6.111 1.00 91.12 100 GLU A CA 1
ATOM 800 C C . GLU A 1 100 ? -4.423 10.576 6.795 1.00 91.12 100 GLU A C 1
ATOM 802 O O . GLU A 1 100 ? -4.098 10.417 7.974 1.00 91.12 100 GLU A O 1
ATOM 807 N N . ALA A 1 101 ? -4.869 9.558 6.051 1.00 91.00 101 ALA A N 1
ATOM 808 C CA . ALA A 1 101 ? -4.996 8.198 6.568 1.00 91.00 101 ALA A CA 1
ATOM 809 C C . ALA A 1 101 ? -3.641 7.609 6.995 1.00 91.00 101 ALA A C 1
ATOM 811 O O . ALA A 1 101 ? -3.552 6.980 8.049 1.00 91.00 101 ALA A O 1
ATOM 812 N N . LEU A 1 102 ? -2.576 7.849 6.222 1.00 90.19 102 LEU A N 1
ATOM 813 C CA . LEU A 1 102 ? -1.217 7.436 6.581 1.00 90.19 102 LEU A CA 1
ATOM 814 C C . LEU A 1 102 ? -0.711 8.157 7.832 1.00 90.19 102 LEU A C 1
ATOM 816 O O . LEU A 1 102 ? -0.150 7.514 8.714 1.00 90.19 102 LEU A O 1
ATOM 820 N N . GLN A 1 103 ? -0.920 9.469 7.936 1.00 89.81 103 GLN A N 1
ATOM 821 C CA . GLN A 1 103 ? -0.524 10.242 9.116 1.00 89.81 103 GLN A CA 1
ATOM 822 C C . GLN A 1 103 ? -1.228 9.745 10.377 1.00 89.81 103 GLN A C 1
ATOM 824 O O . GLN A 1 103 ? -0.579 9.589 11.413 1.00 89.81 103 GLN A O 1
ATOM 829 N N . LYS A 1 104 ? -2.527 9.440 10.272 1.00 88.12 104 LYS A N 1
ATOM 830 C CA . LYS A 1 104 ? -3.311 8.868 11.368 1.00 88.12 104 LYS A CA 1
ATOM 831 C C . LYS A 1 104 ? -2.815 7.473 11.747 1.00 88.12 104 LYS A C 1
ATOM 833 O O . LYS A 1 104 ? -2.561 7.214 12.917 1.00 88.12 104 LYS A O 1
ATOM 838 N N . ALA A 1 105 ? -2.611 6.599 10.764 1.00 87.81 105 ALA A N 1
ATOM 839 C CA . ALA A 1 105 ? -2.122 5.239 10.988 1.00 87.81 105 ALA A CA 1
ATOM 840 C C . ALA A 1 105 ? -0.698 5.200 11.576 1.00 87.81 105 ALA A C 1
ATOM 842 O O . ALA A 1 105 ? -0.336 4.248 12.259 1.00 87.81 105 ALA A O 1
ATOM 843 N N . LEU A 1 106 ? 0.109 6.238 11.336 1.00 87.44 106 LEU A N 1
ATOM 844 C CA . LEU A 1 106 ? 1.444 6.405 11.917 1.00 87.44 106 LEU A CA 1
ATOM 845 C C . LEU A 1 106 ? 1.445 7.186 13.244 1.00 87.44 106 LEU A C 1
ATOM 847 O O . LEU A 1 106 ? 2.505 7.335 13.849 1.00 87.44 106 LEU A O 1
ATOM 851 N N . GLY A 1 107 ? 0.295 7.695 13.698 1.00 83.94 107 GLY A N 1
ATOM 852 C CA . GLY A 1 107 ? 0.179 8.489 14.925 1.00 83.94 107 GLY A CA 1
ATOM 853 C C . GLY A 1 107 ? 0.898 9.844 14.869 1.00 83.94 107 GLY A C 1
ATOM 854 O O . GLY A 1 107 ? 1.299 10.370 15.905 1.00 83.94 107 GLY A O 1
ATOM 855 N N . VAL A 1 108 ? 1.110 10.398 13.668 1.00 83.44 108 VAL A N 1
ATOM 856 C CA . VAL A 1 108 ? 1.791 11.692 13.464 1.00 83.44 108 VAL A CA 1
ATOM 857 C C . VAL A 1 108 ? 0.851 12.861 13.767 1.00 83.44 108 VAL A C 1
ATOM 859 O O . VAL A 1 108 ? 1.292 13.916 14.222 1.00 83.44 108 VAL A O 1
ATOM 862 N N . THR A 1 109 ? -0.448 12.682 13.529 1.00 79.50 109 THR A N 1
ATOM 863 C CA . THR A 1 109 ? -1.483 13.671 13.833 1.00 79.50 109 THR A CA 1
ATOM 864 C C . THR A 1 109 ? -2.010 13.488 15.262 1.00 79.50 109 THR A C 1
ATOM 866 O O . THR A 1 109 ? -2.284 12.360 15.674 1.00 79.50 109 THR A O 1
ATOM 869 N N . PRO A 1 110 ? -2.161 14.571 16.052 1.00 63.75 110 PRO A N 1
ATOM 870 C CA . PRO A 1 110 ? -2.787 14.483 17.366 1.00 63.75 110 PRO A CA 1
ATOM 871 C C . PRO A 1 110 ? -4.259 14.101 17.190 1.00 63.75 110 PRO A C 1
ATOM 873 O O . PRO A 1 110 ? -5.018 14.822 16.548 1.00 63.75 110 PRO A O 1
ATOM 876 N N . GLU A 1 111 ? -4.658 12.948 17.723 1.00 65.50 111 GLU A N 1
ATOM 877 C CA . GLU A 1 111 ? -6.038 12.485 17.597 1.00 65.50 111 GLU A CA 1
ATOM 878 C C . GLU A 1 111 ? -7.001 13.283 18.480 1.00 65.50 111 GLU A C 1
ATOM 880 O O . GLU A 1 111 ? -6.792 13.402 19.693 1.00 65.50 111 GLU A O 1
ATOM 885 N N . ASP A 1 112 ? -8.120 13.714 17.890 1.00 58.22 112 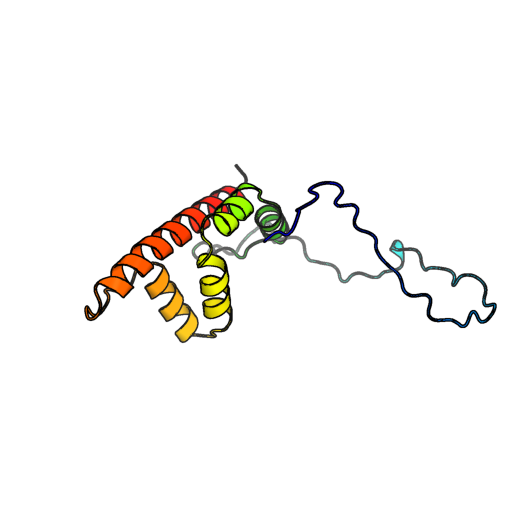ASP A N 1
ATOM 886 C CA . ASP A 1 112 ? -9.296 14.160 18.630 1.00 58.22 112 ASP A CA 1
ATOM 887 C C . ASP A 1 112 ? -9.895 12.979 19.409 1.00 58.22 112 ASP A C 1
ATOM 889 O O . ASP A 1 112 ? -10.407 11.987 18.887 1.00 58.22 112 ASP A O 1
ATOM 893 N N . VAL A 1 113 ? -9.752 13.091 20.721 1.00 55.22 113 VAL A N 1
ATOM 894 C CA . VAL A 1 113 ? -10.013 12.087 21.745 1.00 55.22 113 VAL A CA 1
ATOM 895 C C . VAL A 1 113 ? -11.514 11.805 21.883 1.00 55.22 113 VAL A C 1
ATOM 897 O O . VAL A 1 113 ? -12.185 12.505 22.636 1.00 55.22 113 VAL A O 1
ATOM 900 N N . SER A 1 114 ? -12.065 10.776 21.235 1.00 59.88 114 SER A N 1
ATOM 901 C CA . SER A 1 114 ? -13.435 10.327 21.567 1.00 59.88 114 SER A CA 1
ATOM 902 C C . SER A 1 114 ? -13.520 8.886 22.076 1.00 59.88 114 SER A C 1
ATOM 904 O O . SER A 1 114 ? -14.190 8.667 23.082 1.00 59.88 114 SER A O 1
ATOM 906 N N . ASP A 1 115 ? -12.753 7.931 21.532 1.00 67.00 115 ASP A N 1
ATOM 907 C CA . ASP A 1 115 ? -12.917 6.511 21.885 1.00 67.00 115 ASP A CA 1
ATOM 908 C C . ASP A 1 115 ? -11.640 5.828 22.409 1.00 67.00 115 ASP A C 1
ATOM 910 O O . ASP A 1 115 ? -10.665 5.602 21.693 1.00 67.00 115 ASP A O 1
ATOM 914 N N . LEU A 1 116 ? -11.661 5.412 23.683 1.00 69.88 116 LEU A N 1
ATOM 915 C CA . LEU A 1 116 ? -10.551 4.704 24.346 1.00 69.88 116 LEU A CA 1
ATOM 916 C C . LEU A 1 116 ? -10.221 3.334 23.726 1.00 69.88 116 LEU A C 1
ATOM 918 O O . LEU A 1 116 ? -9.077 2.892 23.811 1.00 69.88 116 LEU A O 1
ATOM 922 N N . ARG A 1 117 ? -11.201 2.650 23.116 1.00 72.50 117 ARG A N 1
ATOM 923 C CA . ARG A 1 117 ? -10.974 1.366 22.424 1.00 72.50 117 ARG A CA 1
ATOM 924 C C . ARG A 1 117 ? -10.273 1.562 21.087 1.00 72.50 117 ARG A C 1
ATOM 926 O O . ARG A 1 117 ? -9.266 0.904 20.858 1.00 72.50 117 ARG A O 1
ATOM 933 N N . ALA A 1 118 ? -10.750 2.516 20.285 1.00 68.44 118 ALA A N 1
ATOM 934 C CA . ALA A 1 118 ? -10.127 2.878 19.016 1.00 68.44 118 ALA A CA 1
ATOM 935 C C . ALA A 1 118 ? -8.655 3.256 19.227 1.00 68.44 118 ALA A C 1
ATOM 937 O O . ALA A 1 118 ? -7.783 2.764 18.531 1.00 68.44 118 ALA A O 1
ATOM 938 N N . ARG A 1 119 ? -8.351 4.015 20.284 1.00 70.81 119 ARG A N 1
ATOM 939 C CA . ARG A 1 119 ? -6.969 4.350 20.661 1.00 70.81 119 ARG A CA 1
ATOM 940 C C . ARG A 1 119 ? -6.079 3.145 20.932 1.00 70.81 119 ARG A C 1
ATOM 942 O O . ARG A 1 119 ? -4.908 3.174 20.582 1.00 70.81 119 ARG A O 1
ATOM 949 N N . LYS A 1 120 ? -6.607 2.107 21.587 1.00 76.50 120 LYS A N 1
ATOM 950 C CA . LYS A 1 120 ? -5.829 0.901 21.885 1.00 76.50 120 LYS A CA 1
ATOM 951 C C . LYS A 1 120 ? -5.561 0.089 20.616 1.00 76.50 120 LYS A C 1
ATOM 953 O O . LYS A 1 120 ? -4.445 -0.379 20.439 1.00 76.50 120 LYS A O 1
ATOM 958 N N . GLU A 1 121 ? -6.561 -0.048 19.749 1.00 75.00 121 GLU A N 1
ATOM 959 C CA . GLU A 1 121 ? -6.409 -0.720 18.451 1.00 75.00 121 GLU A CA 1
ATOM 960 C C . GLU A 1 121 ? -5.402 0.025 17.564 1.00 75.00 121 GLU A C 1
ATOM 962 O O . GLU A 1 121 ? -4.483 -0.583 17.026 1.00 75.00 121 GLU A O 1
ATOM 967 N N . LEU A 1 122 ? -5.481 1.357 17.524 1.00 74.69 122 LEU A N 1
ATOM 968 C CA . LEU A 1 122 ? -4.527 2.197 16.801 1.00 74.69 122 LEU A CA 1
ATOM 969 C C . LEU A 1 122 ? -3.112 2.120 17.391 1.00 74.69 122 LEU A C 1
ATOM 971 O O . LEU A 1 122 ? -2.140 2.137 16.645 1.00 74.69 122 LEU A O 1
ATOM 975 N N . ASP A 1 123 ? -2.955 1.986 18.709 1.00 83.19 123 ASP A N 1
ATOM 976 C CA . ASP A 1 123 ? -1.636 1.801 19.333 1.00 83.19 123 ASP A CA 1
ATOM 977 C C . ASP A 1 123 ? -1.005 0.439 18.973 1.00 83.19 123 ASP A C 1
ATOM 979 O O . ASP A 1 123 ? 0.214 0.324 18.841 1.00 83.19 123 ASP A O 1
ATOM 983 N N . GLU A 1 124 ? -1.816 -0.602 18.770 1.00 87.75 124 GLU A N 1
ATOM 984 C CA . GLU A 1 124 ? -1.348 -1.903 18.275 1.00 87.75 124 GLU A CA 1
ATOM 985 C C . GLU A 1 124 ? -0.996 -1.838 16.775 1.00 87.75 124 GLU A C 1
ATOM 987 O O . GLU A 1 124 ? 0.089 -2.274 16.378 1.00 87.75 124 GLU A O 1
ATOM 992 N N . ASP A 1 125 ? -1.847 -1.212 15.958 1.00 87.12 125 ASP A N 1
ATOM 993 C CA . ASP A 1 125 ? -1.634 -1.064 14.513 1.00 87.12 125 ASP A CA 1
ATOM 994 C C . ASP A 1 125 ? -0.454 -0.132 14.180 1.00 87.12 125 ASP A C 1
ATOM 996 O O . ASP A 1 125 ? 0.336 -0.426 13.280 1.00 87.12 125 ASP A O 1
ATOM 1000 N N . THR A 1 126 ? -0.262 0.956 14.931 1.00 90.50 126 THR A N 1
ATOM 1001 C CA . THR A 1 126 ? 0.892 1.868 14.786 1.00 90.50 126 THR A CA 1
ATOM 1002 C C . THR A 1 126 ? 2.209 1.156 15.094 1.00 90.50 126 THR A C 1
ATOM 1004 O O . THR A 1 126 ? 3.190 1.328 14.366 1.00 90.50 126 THR A O 1
ATOM 1007 N N . LYS A 1 127 ? 2.249 0.308 16.132 1.00 90.88 127 LYS A N 1
ATOM 1008 C CA . LYS A 1 127 ? 3.417 -0.532 16.447 1.00 90.88 127 LYS A CA 1
ATOM 1009 C C . LYS A 1 127 ? 3.700 -1.530 15.331 1.00 90.88 127 LYS A C 1
ATOM 1011 O O . LYS A 1 127 ? 4.853 -1.653 14.919 1.00 90.88 127 LYS A O 1
ATOM 1016 N N . ALA A 1 128 ? 2.666 -2.189 14.812 1.00 92.69 128 ALA A N 1
ATOM 1017 C CA . ALA A 1 128 ? 2.788 -3.121 13.694 1.00 92.69 128 ALA A CA 1
ATOM 1018 C C . ALA A 1 128 ? 3.294 -2.429 12.413 1.00 92.69 128 ALA A C 1
ATOM 1020 O O . ALA A 1 128 ? 4.180 -2.947 11.731 1.00 92.69 128 ALA A O 1
ATOM 1021 N N . LEU A 1 129 ? 2.784 -1.231 12.107 1.00 92.50 129 LEU A N 1
ATOM 1022 C CA . LEU A 1 129 ? 3.240 -0.408 10.983 1.00 92.50 129 LEU A CA 1
ATOM 1023 C C . LEU A 1 129 ? 4.687 0.049 11.151 1.00 92.50 129 LEU A C 1
ATOM 1025 O O . LEU A 1 129 ? 5.442 0.053 10.180 1.00 92.50 129 LEU A O 1
ATOM 1029 N N . ARG A 1 130 ? 5.092 0.399 12.373 1.00 91.56 130 ARG A N 1
ATOM 1030 C CA . ARG A 1 130 ? 6.473 0.784 12.673 1.00 91.56 130 ARG A CA 1
ATOM 1031 C C . ARG A 1 130 ? 7.437 -0.384 12.492 1.00 91.56 130 ARG A C 1
ATOM 1033 O O . ARG A 1 130 ? 8.450 -0.229 11.817 1.00 91.56 130 ARG A O 1
ATOM 1040 N N . GLU A 1 131 ? 7.090 -1.554 13.021 1.00 93.19 131 GLU A N 1
ATOM 1041 C CA . GLU A 1 131 ? 7.862 -2.787 12.833 1.00 93.19 131 GLU A CA 1
ATOM 1042 C C . GLU A 1 131 ? 7.995 -3.137 11.339 1.00 93.19 131 GLU A C 1
ATOM 1044 O O . GLU A 1 131 ? 9.082 -3.462 10.854 1.00 93.19 131 GLU A O 1
ATOM 1049 N N . LEU A 1 132 ? 6.901 -3.010 10.578 1.00 93.44 132 LEU A N 1
ATOM 1050 C CA . LEU A 1 132 ? 6.908 -3.207 9.130 1.00 93.44 132 LEU A CA 1
ATOM 1051 C C . LEU A 1 132 ? 7.836 -2.207 8.423 1.00 93.44 132 LEU A C 1
ATOM 1053 O O . LEU A 1 132 ? 8.617 -2.611 7.559 1.00 93.44 132 LEU A O 1
ATOM 1057 N N . ALA A 1 133 ? 7.764 -0.923 8.779 1.00 92.25 133 ALA A N 1
ATOM 1058 C CA . ALA A 1 133 ? 8.589 0.126 8.187 1.00 92.25 133 ALA A CA 1
ATOM 1059 C C . ALA A 1 133 ? 10.086 -0.125 8.429 1.00 92.25 133 ALA A C 1
ATOM 1061 O O . ALA A 1 133 ? 10.884 -0.044 7.496 1.00 92.25 133 ALA A O 1
ATOM 1062 N N . GLU A 1 134 ? 10.467 -0.523 9.644 1.00 92.19 134 GLU A N 1
ATOM 1063 C CA . GLU A 1 134 ? 11.852 -0.874 9.982 1.00 92.19 134 GLU A CA 1
ATOM 1064 C C . GLU A 1 134 ? 12.360 -2.078 9.173 1.00 92.19 134 GLU A C 1
ATOM 1066 O O . GLU A 1 134 ? 13.496 -2.083 8.681 1.00 92.19 134 GLU A O 1
ATOM 1071 N N . ALA A 1 135 ? 11.511 -3.090 8.975 1.00 93.38 135 ALA A N 1
ATOM 1072 C CA . ALA A 1 135 ? 11.843 -4.253 8.157 1.00 93.38 135 ALA A CA 1
ATOM 1073 C C . ALA A 1 135 ? 11.997 -3.905 6.665 1.00 93.38 135 ALA A C 1
ATOM 1075 O O . ALA A 1 135 ? 12.849 -4.485 5.982 1.00 93.38 135 ALA A O 1
ATOM 1076 N N . ILE A 1 136 ? 11.198 -2.963 6.155 1.00 92.75 136 ILE A N 1
ATOM 1077 C CA . ILE A 1 136 ? 11.304 -2.452 4.781 1.00 92.75 136 ILE A CA 1
ATOM 1078 C C . ILE A 1 136 ? 12.598 -1.660 4.604 1.00 92.75 136 ILE A C 1
ATOM 1080 O O . ILE A 1 136 ? 13.343 -1.934 3.664 1.00 92.75 136 ILE A O 1
ATOM 1084 N N . GLU A 1 137 ? 12.906 -0.737 5.513 1.00 90.50 137 GLU A N 1
ATOM 1085 C CA . GLU A 1 137 ? 14.129 0.072 5.452 1.00 90.50 137 GLU A CA 1
ATOM 1086 C C . GLU A 1 137 ? 15.388 -0.793 5.516 1.00 90.50 137 GLU A C 1
ATOM 1088 O O . GLU A 1 137 ? 16.295 -0.643 4.695 1.00 90.50 137 GLU A O 1
ATOM 1093 N N . SER A 1 138 ? 15.392 -1.794 6.400 1.00 89.69 138 SER A N 1
ATOM 1094 C CA . SER A 1 138 ? 16.470 -2.786 6.476 1.00 89.69 138 SER A CA 1
ATOM 1095 C C . SER A 1 138 ? 16.702 -3.492 5.137 1.00 89.69 138 SER A C 1
ATOM 1097 O O . SER A 1 138 ? 17.834 -3.841 4.801 1.00 89.69 138 SER A O 1
ATOM 1099 N N . ARG A 1 139 ? 15.640 -3.697 4.347 1.00 89.69 139 ARG A N 1
ATOM 1100 C CA . ARG A 1 139 ? 15.739 -4.334 3.034 1.00 89.69 139 ARG A CA 1
ATOM 1101 C C . ARG A 1 139 ? 16.082 -3.356 1.911 1.00 89.69 139 ARG A C 1
ATOM 1103 O O . ARG A 1 139 ? 16.782 -3.755 0.983 1.00 89.69 139 ARG A O 1
ATOM 1110 N N . ARG A 1 140 ? 15.618 -2.106 1.996 1.00 85.50 140 ARG A N 1
ATOM 1111 C CA . ARG A 1 140 ? 15.892 -1.027 1.033 1.00 85.50 140 ARG A CA 1
ATOM 1112 C C . ARG A 1 140 ? 17.372 -0.647 1.016 1.00 85.50 140 ARG A C 1
ATOM 1114 O O . ARG A 1 140 ? 17.919 -0.432 -0.066 1.00 85.50 140 ARG A O 1
ATOM 1121 N N . GLU A 1 141 ? 17.994 -0.597 2.193 1.00 80.50 141 GLU A N 1
ATOM 1122 C CA . GLU A 1 141 ? 19.395 -0.196 2.378 1.00 80.50 141 GLU A CA 1
ATOM 1123 C C . GLU A 1 141 ? 20.396 -1.319 2.039 1.00 80.50 141 GLU A C 1
ATOM 1125 O O . GLU A 1 141 ? 21.583 -1.064 1.877 1.00 80.50 141 GLU A O 1
ATOM 1130 N N . GLY A 1 142 ? 19.931 -2.563 1.864 1.00 66.81 142 GLY A N 1
ATOM 1131 C CA . GLY A 1 142 ? 20.777 -3.664 1.391 1.00 66.81 142 GLY A CA 1
ATOM 1132 C C . GLY A 1 142 ? 21.922 -4.032 2.341 1.00 66.81 142 GLY A C 1
ATOM 1133 O O . GLY A 1 142 ? 23.026 -4.299 1.869 1.00 66.81 142 GLY A O 1
ATOM 1134 N N . ARG A 1 143 ? 21.671 -4.037 3.656 1.00 51.34 143 ARG A N 1
ATOM 1135 C CA . ARG A 1 143 ? 22.620 -4.560 4.651 1.00 51.34 143 ARG A CA 1
ATOM 1136 C C . ARG A 1 143 ? 22.684 -6.092 4.628 1.00 51.34 143 ARG A C 1
ATOM 1138 O O . ARG A 1 143 ? 21.631 -6.732 4.396 1.00 51.34 143 ARG A O 1
#